Protein AF-A0A173L266-F1 (afdb_monomer_lite)

pLDDT: mean 77.68, std 19.87, range [23.08, 95.12]

Radius of gyration: 21.76 Å; chains: 1; bounding box: 81×42×40 Å

Secondary structure (DSSP, 8-state):
---TTSPP--SS-TTT----PPP-------GGG-SS---HHHHS--------S---SS-HHHIIIIIHHHHHHHHHHHHT-S-----------TTPPPBTTB-----SS-----HHHHHHHHHHHS-HHHHHHHHTS-------------------------------

Structure (mmCIF, N/CA/C/O backbone):
data_AF-A0A173L266-F1
#
_entry.id   AF-A0A173L266-F1
#
loop_
_atom_site.group_PDB
_atom_site.id
_atom_site.type_symbol
_atom_site.label_atom_id
_atom_site.label_alt_id
_atom_site.label_comp_id
_atom_site.label_asym_id
_atom_site.label_entity_id
_atom_site.label_seq_id
_atom_site.pdbx_PDB_ins_code
_atom_site.Cartn_x
_atom_site.Cartn_y
_atom_site.Cartn_z
_atom_site.occupancy
_atom_site.B_iso_or_equiv
_atom_site.auth_seq_id
_atom_site.auth_comp_id
_atom_site.auth_asym_id
_atom_site.auth_atom_id
_atom_site.pdbx_PDB_model_num
ATOM 1 N N . MET A 1 1 ? 18.848 4.432 1.718 1.00 36.16 1 MET A N 1
ATOM 2 C CA . MET A 1 1 ? 20.244 3.936 1.660 1.00 36.16 1 MET A CA 1
ATOM 3 C C . MET A 1 1 ? 20.195 2.447 1.350 1.00 36.16 1 MET A C 1
ATOM 5 O O . MET A 1 1 ? 19.385 1.781 1.985 1.00 36.16 1 MET A O 1
ATOM 9 N N . PRO A 1 2 ? 20.979 1.918 0.394 1.00 50.19 2 PRO A N 1
ATOM 10 C CA . PRO A 1 2 ? 21.065 0.474 0.174 1.00 50.19 2 PRO A CA 1
ATOM 11 C C . PRO A 1 2 ? 21.587 -0.199 1.450 1.00 50.19 2 PRO A C 1
ATOM 13 O O . PRO A 1 2 ? 22.607 0.224 1.989 1.00 50.19 2 PRO A O 1
ATOM 16 N N . GLN A 1 3 ? 20.876 -1.199 1.966 1.00 56.47 3 GLN A N 1
ATOM 17 C CA . GLN A 1 3 ? 21.310 -1.952 3.143 1.00 56.47 3 GLN A CA 1
ATOM 18 C C . GLN A 1 3 ? 22.366 -2.980 2.694 1.00 56.47 3 GLN A C 1
ATOM 20 O O . GLN A 1 3 ? 22.050 -3.879 1.919 1.00 56.47 3 GLN A O 1
ATOM 25 N N . GLU A 1 4 ? 23.618 -2.846 3.152 1.00 56.12 4 GLU A N 1
ATOM 26 C CA . GLU A 1 4 ? 24.804 -3.539 2.596 1.00 56.12 4 GLU A CA 1
ATOM 27 C C . GLU A 1 4 ? 24.723 -5.079 2.540 1.00 56.12 4 GLU A C 1
ATOM 29 O O . GLU A 1 4 ? 25.404 -5.688 1.722 1.00 56.12 4 GLU A O 1
ATOM 34 N N . ASN A 1 5 ? 23.878 -5.713 3.361 1.00 64.69 5 ASN A N 1
ATOM 35 C CA . ASN A 1 5 ? 23.750 -7.176 3.446 1.00 64.69 5 ASN A CA 1
ATOM 36 C C . ASN A 1 5 ? 22.362 -7.716 3.064 1.00 64.69 5 ASN A C 1
ATOM 38 O O . ASN A 1 5 ? 22.088 -8.898 3.283 1.00 64.69 5 ASN A O 1
ATOM 42 N N . HIS A 1 6 ? 21.475 -6.881 2.520 1.00 66.19 6 HIS A N 1
ATOM 43 C CA . HIS A 1 6 ? 20.112 -7.299 2.200 1.00 66.19 6 HIS A CA 1
ATOM 44 C C . HIS A 1 6 ? 19.929 -7.575 0.707 1.00 66.19 6 HIS A C 1
ATOM 46 O O . HIS A 1 6 ? 20.558 -6.931 -0.138 1.00 66.19 6 HIS A O 1
ATOM 52 N N . PRO A 1 7 ? 19.068 -8.546 0.364 1.00 69.56 7 PRO A N 1
ATOM 53 C CA . PRO A 1 7 ? 18.735 -8.812 -1.020 1.00 69.56 7 PRO A CA 1
ATOM 54 C C . PRO A 1 7 ? 18.087 -7.564 -1.644 1.00 69.56 7 PRO A C 1
ATOM 56 O O . PRO A 1 7 ? 17.142 -6.998 -1.098 1.00 69.56 7 PRO A O 1
ATOM 59 N N . ILE A 1 8 ? 18.622 -7.120 -2.779 1.00 72.56 8 ILE A N 1
ATOM 60 C CA . ILE A 1 8 ? 18.153 -5.950 -3.520 1.00 72.56 8 ILE A CA 1
ATOM 61 C C . ILE A 1 8 ? 17.083 -6.428 -4.491 1.00 72.56 8 ILE A C 1
ATOM 63 O O . ILE A 1 8 ? 17.347 -7.316 -5.302 1.00 72.56 8 ILE A O 1
ATOM 67 N N . VAL A 1 9 ? 15.895 -5.830 -4.415 1.00 70.31 9 VAL A N 1
ATOM 68 C CA . VAL A 1 9 ? 14.778 -6.073 -5.334 1.00 70.31 9 VAL A CA 1
ATOM 69 C C . VAL A 1 9 ? 14.594 -4.844 -6.212 1.00 70.31 9 VAL A C 1
ATOM 71 O O . VAL A 1 9 ? 14.250 -3.772 -5.718 1.00 70.31 9 VAL A O 1
ATOM 74 N N . TYR A 1 10 ? 14.762 -5.005 -7.519 1.00 69.50 10 TYR A N 1
ATOM 75 C CA . TYR A 1 10 ? 14.307 -4.025 -8.496 1.00 69.50 10 TYR A CA 1
ATOM 76 C C . TYR A 1 10 ? 12.971 -4.502 -9.066 1.00 69.50 10 TYR A C 1
ATOM 78 O O . TYR A 1 10 ? 12.876 -5.583 -9.640 1.00 69.50 10 TYR A O 1
ATOM 86 N N . LEU A 1 11 ? 11.927 -3.684 -8.919 1.00 62.94 11 LEU A N 1
ATOM 87 C CA . LEU A 1 11 ? 10.557 -4.029 -9.331 1.00 62.94 11 LEU A CA 1
ATOM 88 C C . LEU A 1 11 ? 10.392 -4.189 -10.855 1.00 62.94 11 LEU A C 1
ATOM 90 O O . LEU A 1 11 ? 9.417 -4.786 -1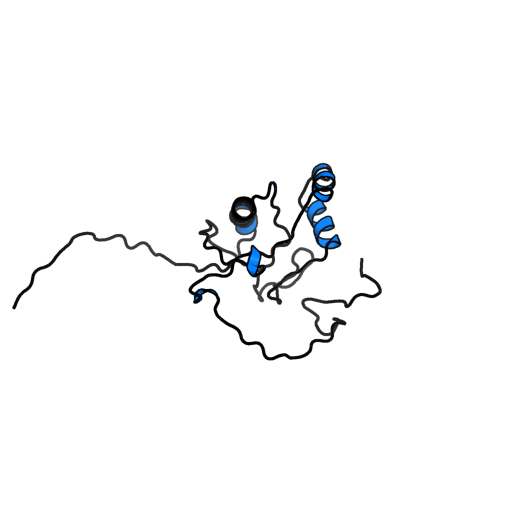1.312 1.00 62.94 11 LEU A O 1
ATOM 94 N N . VAL A 1 12 ? 11.331 -3.637 -11.629 1.00 63.44 12 VAL A N 1
ATOM 95 C CA . VAL A 1 12 ? 11.296 -3.598 -13.099 1.00 63.44 12 VAL A CA 1
ATOM 96 C C . VAL A 1 12 ? 12.495 -4.331 -13.709 1.00 63.44 12 VAL A C 1
ATOM 98 O O . VAL A 1 12 ? 12.331 -5.061 -14.683 1.00 63.44 12 VAL A O 1
ATOM 101 N N . ASP A 1 13 ? 13.687 -4.196 -13.117 1.00 69.81 13 ASP A N 1
ATOM 102 C CA . ASP A 1 13 ? 14.909 -4.864 -13.578 1.00 69.81 13 ASP A CA 1
ATOM 103 C C . ASP A 1 13 ? 15.204 -6.138 -12.768 1.00 69.81 13 ASP A C 1
ATOM 105 O O . ASP A 1 13 ? 16.061 -6.190 -11.882 1.00 69.81 13 ASP A O 1
ATOM 109 N N . TYR A 1 14 ? 14.473 -7.207 -13.081 1.00 71.25 14 TYR A N 1
ATOM 110 C CA . TYR A 1 14 ? 14.672 -8.507 -12.434 1.00 71.25 14 TYR A CA 1
ATOM 111 C C . TYR A 1 14 ? 16.090 -9.070 -12.629 1.00 71.25 14 TYR A C 1
ATOM 113 O O . TYR A 1 14 ? 16.516 -9.888 -11.819 1.00 71.25 14 TYR A O 1
ATOM 121 N N . ALA A 1 15 ? 16.834 -8.649 -13.658 1.00 75.75 15 ALA A N 1
ATOM 122 C CA . ALA A 1 15 ? 18.206 -9.111 -13.873 1.00 75.75 15 ALA A CA 1
ATOM 123 C C . ALA A 1 15 ? 19.199 -8.455 -12.900 1.00 75.75 15 ALA A C 1
ATOM 125 O O . ALA A 1 15 ? 20.180 -9.087 -12.512 1.00 75.75 15 ALA A O 1
ATOM 126 N N . ALA A 1 16 ? 18.931 -7.217 -12.477 1.00 77.25 16 ALA A N 1
ATOM 127 C CA . ALA A 1 16 ? 19.715 -6.513 -11.461 1.00 77.25 16 ALA A CA 1
ATOM 128 C C . ALA A 1 16 ? 19.356 -6.920 -10.018 1.00 77.25 16 ALA A C 1
ATOM 130 O O . ALA A 1 16 ? 20.052 -6.563 -9.067 1.00 77.25 16 ALA A O 1
ATOM 131 N N . THR A 1 17 ? 18.261 -7.657 -9.836 1.00 79.69 17 THR A N 1
ATOM 132 C CA . THR A 1 17 ? 17.789 -8.122 -8.531 1.00 79.69 17 THR A CA 1
ATOM 133 C C . THR A 1 17 ? 18.689 -9.239 -7.989 1.00 79.69 17 THR A C 1
ATOM 135 O O . THR A 1 17 ? 19.029 -10.175 -8.708 1.00 79.69 17 THR A O 1
ATOM 138 N N . THR A 1 18 ? 19.054 -9.191 -6.704 1.00 83.44 18 THR A N 1
ATOM 139 C CA . THR A 1 18 ? 19.904 -10.226 -6.075 1.00 83.44 18 THR A CA 1
ATOM 140 C C . THR A 1 18 ? 19.105 -11.353 -5.415 1.00 83.44 18 THR A C 1
ATOM 142 O O . THR A 1 18 ? 19.682 -12.334 -4.937 1.00 83.44 18 THR A O 1
ATOM 145 N N . ILE A 1 19 ? 17.772 -11.245 -5.408 1.00 76.69 19 ILE A N 1
ATOM 146 C CA . ILE A 1 19 ? 16.876 -12.288 -4.897 1.00 76.69 19 ILE A CA 1
ATOM 147 C C . ILE A 1 19 ? 16.869 -13.475 -5.861 1.00 76.69 19 ILE A C 1
ATOM 149 O O . ILE A 1 19 ? 16.798 -13.313 -7.078 1.00 76.69 19 ILE A O 1
ATOM 153 N N . LYS A 1 20 ? 16.907 -14.692 -5.319 1.00 77.00 20 LYS A N 1
ATOM 154 C CA . LYS A 1 20 ? 16.742 -15.911 -6.114 1.00 77.00 20 LYS A CA 1
ATOM 155 C C . LYS A 1 20 ? 15.281 -16.328 -6.059 1.00 77.00 20 LYS A C 1
ATOM 157 O O . LYS A 1 20 ? 14.805 -16.756 -5.013 1.00 77.00 20 LYS A O 1
ATOM 162 N N . LEU A 1 21 ? 14.580 -16.172 -7.178 1.00 77.25 21 LEU A N 1
ATOM 163 C CA . LEU A 1 21 ? 13.202 -16.629 -7.317 1.00 77.25 21 LEU A CA 1
ATOM 164 C C . LEU A 1 21 ? 13.184 -18.116 -7.676 1.00 77.25 21 LEU A C 1
ATOM 166 O O . LEU A 1 21 ? 13.831 -18.535 -8.635 1.00 77.25 21 LEU A O 1
ATOM 170 N N . GLU A 1 22 ? 12.421 -18.900 -6.920 1.00 83.44 22 GLU A N 1
ATOM 171 C CA . GLU A 1 22 ? 12.126 -20.295 -7.237 1.00 83.44 22 GLU A CA 1
ATOM 172 C C . GLU A 1 22 ? 10.702 -20.396 -7.808 1.00 83.44 22 GLU A C 1
ATOM 174 O O . GLU A 1 22 ? 9.753 -19.901 -7.190 1.00 83.44 22 GLU A O 1
ATOM 179 N N . PRO A 1 23 ? 10.511 -21.010 -8.988 1.00 86.94 23 PRO A N 1
ATOM 180 C CA . PRO A 1 23 ? 9.177 -21.251 -9.513 1.00 86.94 23 PRO A CA 1
ATOM 181 C C . PRO A 1 23 ? 8.392 -22.210 -8.612 1.00 86.94 23 PRO A C 1
ATOM 183 O O . PRO A 1 23 ? 8.767 -23.368 -8.442 1.00 86.94 23 PRO A O 1
ATOM 186 N N . HIS A 1 24 ? 7.244 -21.756 -8.113 1.00 86.88 24 HIS A N 1
ATOM 187 C CA . HIS A 1 24 ? 6.307 -22.589 -7.366 1.00 86.88 24 HIS A CA 1
ATOM 188 C C . HIS A 1 24 ? 4.929 -22.590 -8.022 1.00 86.88 24 HIS A C 1
ATOM 190 O O . HIS A 1 24 ? 4.406 -21.550 -8.426 1.00 86.88 24 HIS A O 1
ATOM 196 N N . VAL A 1 25 ? 4.309 -23.769 -8.087 1.00 92.31 25 VAL A N 1
ATOM 197 C CA . VAL A 1 25 ? 2.900 -23.890 -8.468 1.00 92.31 25 VAL A CA 1
ATOM 198 C C . VAL A 1 25 ? 2.051 -23.563 -7.248 1.00 92.31 25 VAL A C 1
ATOM 200 O O . VAL A 1 25 ? 2.119 -24.249 -6.230 1.00 92.31 25 VAL A O 1
ATOM 203 N N . VAL A 1 26 ? 1.233 -22.520 -7.363 1.00 88.06 26 VAL A N 1
ATOM 204 C CA . VAL A 1 26 ? 0.321 -22.082 -6.305 1.00 88.06 26 VAL A CA 1
ATOM 205 C C . VAL A 1 26 ? -1.127 -22.231 -6.754 1.00 88.06 26 VAL A C 1
ATOM 207 O O . VAL A 1 26 ? -1.491 -21.893 -7.880 1.00 88.06 26 VAL A O 1
ATOM 210 N N . ASN A 1 27 ? -1.977 -22.725 -5.856 1.00 91.69 27 ASN A N 1
ATOM 211 C CA . ASN A 1 27 ? -3.410 -22.822 -6.110 1.00 91.69 27 ASN A CA 1
ATOM 212 C C . ASN A 1 27 ? -4.076 -21.475 -5.828 1.00 91.69 27 ASN A C 1
ATOM 214 O O . ASN A 1 27 ? -4.196 -21.061 -4.675 1.00 91.69 27 ASN A O 1
ATOM 218 N N . ILE A 1 28 ? -4.549 -20.809 -6.880 1.00 87.81 28 ILE A N 1
ATOM 219 C CA . ILE A 1 28 ? -5.254 -19.531 -6.767 1.00 87.81 28 ILE A CA 1
ATOM 220 C C . ILE A 1 28 ? -6.756 -19.793 -6.640 1.00 87.81 28 ILE A C 1
ATOM 222 O O . ILE A 1 28 ? -7.357 -20.462 -7.479 1.00 87.81 28 ILE A O 1
ATOM 226 N N . LYS A 1 29 ? -7.379 -19.229 -5.600 1.00 86.69 29 LYS A N 1
ATOM 227 C CA . LYS A 1 29 ? -8.827 -19.300 -5.370 1.00 86.69 29 LYS A CA 1
ATOM 228 C C . LYS A 1 29 ? -9.451 -17.911 -5.390 1.00 86.69 29 LYS A C 1
ATOM 230 O O . LYS A 1 29 ? -8.847 -16.926 -4.971 1.00 86.69 29 LYS A O 1
ATOM 235 N N . ASN A 1 30 ? -10.691 -17.831 -5.863 1.00 87.88 30 ASN A N 1
ATOM 236 C CA . ASN A 1 30 ? -11.458 -16.594 -5.829 1.00 87.88 30 ASN A CA 1
ATOM 237 C C . ASN A 1 30 ? -12.130 -16.426 -4.457 1.00 87.88 30 ASN A C 1
ATOM 239 O O . ASN A 1 30 ? -13.206 -16.972 -4.232 1.00 87.88 30 ASN A O 1
ATOM 243 N N . ALA A 1 31 ? -11.526 -15.622 -3.580 1.00 84.75 31 ALA A N 1
ATOM 244 C CA . ALA A 1 31 ? -12.045 -15.351 -2.235 1.00 84.75 31 ALA A CA 1
ATOM 245 C C . ALA A 1 31 ? -13.456 -14.721 -2.206 1.00 84.75 31 ALA A C 1
ATOM 247 O O . ALA A 1 31 ? -14.121 -14.775 -1.181 1.00 84.75 31 ALA A O 1
ATOM 248 N N . ARG A 1 32 ? -13.953 -14.169 -3.328 1.00 84.62 32 ARG A N 1
ATOM 249 C CA . ARG A 1 32 ? -15.337 -13.656 -3.436 1.00 84.62 32 ARG A CA 1
ATOM 250 C C . ARG A 1 32 ? -16.403 -14.750 -3.382 1.00 84.62 32 ARG A C 1
ATOM 252 O O . ARG A 1 32 ? -17.575 -14.429 -3.260 1.00 84.62 32 ARG A O 1
ATOM 259 N N . LEU A 1 33 ? -16.009 -16.007 -3.580 1.00 90.12 33 LEU A N 1
ATOM 260 C CA . LEU A 1 33 ? -16.913 -17.158 -3.608 1.00 90.12 33 LEU A CA 1
ATOM 261 C C . LEU A 1 33 ? -16.965 -17.897 -2.267 1.00 90.12 33 LEU A C 1
ATOM 263 O O . LEU A 1 33 ? -17.535 -18.979 -2.204 1.00 90.12 33 LEU A O 1
ATOM 267 N N . TYR A 1 34 ? -16.306 -17.378 -1.231 1.00 88.94 34 TYR A N 1
ATOM 268 C CA . TYR A 1 34 ? -16.298 -18.017 0.078 1.00 88.94 34 TYR A CA 1
ATOM 269 C C . TYR A 1 34 ? -17.555 -17.641 0.861 1.00 88.94 34 TYR A C 1
ATOM 271 O O . TYR A 1 34 ? -17.936 -16.473 0.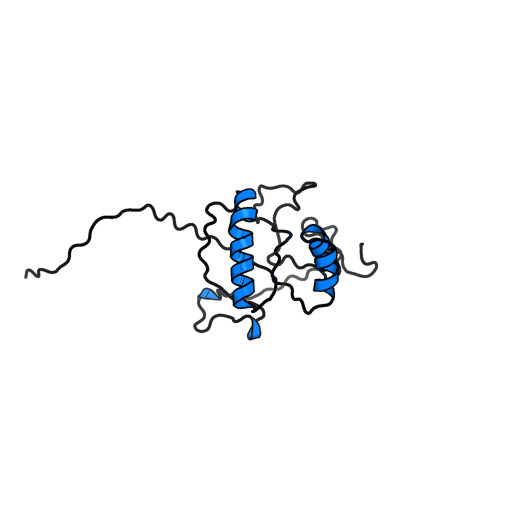876 1.00 88.94 34 TYR A O 1
ATOM 279 N N . ASP A 1 35 ? -18.152 -18.624 1.542 1.00 91.25 35 ASP A N 1
ATOM 280 C CA . ASP A 1 35 ? -19.326 -18.414 2.404 1.00 91.25 35 ASP A CA 1
ATOM 281 C C . ASP A 1 35 ? -19.010 -17.455 3.558 1.00 91.25 35 ASP A C 1
ATOM 283 O O . ASP A 1 35 ? -19.819 -16.602 3.918 1.00 91.25 35 ASP A O 1
ATOM 287 N N . VAL A 1 36 ? -17.798 -17.577 4.110 1.00 90.00 36 VAL A N 1
ATOM 288 C CA . VAL A 1 36 ? -17.238 -16.641 5.084 1.00 90.00 36 VAL A CA 1
ATOM 289 C C . VAL A 1 36 ? -16.106 -15.873 4.401 1.00 90.00 36 VAL A C 1
ATOM 291 O O . VAL A 1 36 ? -15.091 -16.484 4.042 1.00 90.00 36 VAL A O 1
ATOM 294 N N . PRO A 1 37 ? -16.252 -14.555 4.184 1.00 87.75 37 PRO A N 1
ATOM 295 C CA . PRO A 1 37 ? -15.199 -13.763 3.573 1.00 87.75 37 PRO A CA 1
ATOM 296 C C . PRO A 1 37 ? -13.977 -13.674 4.504 1.00 87.75 37 PRO A C 1
ATOM 298 O O . PRO A 1 37 ? -14.128 -13.708 5.728 1.00 87.75 37 PRO A O 1
ATOM 301 N N . PRO A 1 38 ? -12.763 -13.543 3.940 1.00 89.69 38 PRO A N 1
ATOM 302 C CA . PRO A 1 38 ? -11.550 -13.334 4.721 1.00 89.69 38 PRO A CA 1
ATOM 303 C C . PRO A 1 38 ? -11.659 -12.042 5.534 1.00 89.69 38 PRO A C 1
ATOM 305 O O . PRO A 1 38 ? -12.142 -11.024 5.031 1.00 89.69 38 PRO A O 1
ATOM 308 N N . GLN A 1 39 ? -11.208 -12.109 6.784 1.00 90.00 39 GLN A N 1
ATOM 309 C CA . GLN A 1 39 ? -11.201 -10.990 7.720 1.00 90.00 39 GLN A CA 1
ATOM 310 C C . GLN A 1 39 ? -9.764 -10.587 8.025 1.00 90.00 39 GLN A C 1
ATOM 312 O O . GLN A 1 39 ? -8.882 -11.445 8.130 1.00 90.00 39 GLN A O 1
ATOM 317 N N . LEU A 1 40 ? -9.552 -9.285 8.215 1.00 89.69 40 LEU A N 1
ATOM 318 C CA . LEU A 1 40 ? -8.227 -8.720 8.438 1.00 89.69 40 LEU A CA 1
ATOM 319 C C . LEU A 1 40 ? -7.511 -9.382 9.625 1.00 89.69 40 LEU A C 1
ATOM 321 O O . LEU A 1 40 ? -6.382 -9.834 9.470 1.00 89.69 40 LEU A O 1
ATOM 325 N N . GLU A 1 41 ? -8.202 -9.549 10.753 1.00 89.88 41 GLU A N 1
ATOM 326 C CA . GLU A 1 41 ? -7.628 -10.094 11.994 1.00 89.88 41 GLU A CA 1
ATOM 327 C C . GLU A 1 41 ? -7.164 -11.551 11.884 1.00 89.88 41 GLU A C 1
ATOM 329 O O . GLU A 1 41 ? -6.210 -11.966 12.537 1.00 89.88 41 GLU A O 1
ATOM 334 N N . THR A 1 42 ? -7.841 -12.357 11.064 1.00 90.44 42 THR A N 1
ATOM 335 C CA . THR A 1 42 ? -7.556 -13.797 10.961 1.00 90.44 42 THR A CA 1
ATOM 336 C C . THR A 1 42 ? -6.710 -14.152 9.751 1.00 90.44 42 THR A C 1
ATOM 338 O O . THR A 1 42 ? -6.037 -15.179 9.742 1.00 90.44 42 THR A O 1
ATOM 341 N N . SER A 1 43 ? -6.807 -13.357 8.688 1.00 89.31 43 SER A N 1
ATOM 342 C CA . SER A 1 43 ? -6.229 -13.680 7.383 1.00 89.31 43 SER A CA 1
ATOM 343 C C . SER A 1 43 ? -5.181 -12.670 6.927 1.00 89.31 43 SER A C 1
ATOM 345 O O . SER A 1 43 ? -4.495 -12.940 5.947 1.00 89.31 43 SER A O 1
ATOM 347 N N . GLY A 1 44 ? -5.047 -11.526 7.603 1.00 87.81 44 GLY A N 1
ATOM 348 C CA . GLY A 1 44 ? -4.154 -10.436 7.200 1.00 87.81 44 GLY A CA 1
ATOM 349 C C . GLY A 1 44 ? -4.659 -9.633 5.996 1.00 87.81 44 GLY A C 1
ATOM 350 O O . GLY A 1 44 ? -3.953 -8.762 5.501 1.00 87.81 44 GLY A O 1
ATOM 351 N N . PHE A 1 45 ? -5.872 -9.912 5.509 1.00 89.31 45 PHE A N 1
ATOM 352 C CA . PHE A 1 45 ? -6.534 -9.150 4.453 1.00 89.31 45 PHE A CA 1
ATOM 353 C C . PHE A 1 45 ? -8.054 -9.263 4.575 1.00 89.31 45 PHE A C 1
ATOM 355 O O . PHE A 1 45 ? -8.585 -10.260 5.064 1.00 89.31 45 PHE A O 1
ATOM 362 N N . GLU A 1 46 ? -8.757 -8.252 4.077 1.00 89.81 46 GLU A N 1
ATOM 363 C CA . GLU A 1 46 ? -10.216 -8.209 4.018 1.00 89.81 46 GLU A CA 1
ATOM 364 C C . GLU A 1 46 ? -10.653 -7.754 2.624 1.00 89.81 46 GLU A C 1
ATOM 366 O O . GLU A 1 46 ? -10.004 -6.918 1.991 1.00 89.81 46 GLU A O 1
ATOM 371 N N . LEU A 1 47 ? -11.768 -8.299 2.135 1.00 88.56 47 LEU A N 1
ATOM 372 C CA . LEU A 1 47 ? -12.441 -7.758 0.960 1.00 88.56 47 LEU A CA 1
ATOM 373 C C . LEU A 1 47 ? -13.548 -6.799 1.398 1.00 88.56 47 LEU A C 1
ATOM 375 O O . LEU A 1 47 ? -14.576 -7.232 1.913 1.00 88.56 47 LEU A O 1
ATOM 379 N N . VAL A 1 48 ? -13.368 -5.511 1.114 1.00 87.31 48 VAL A N 1
ATOM 380 C CA . VAL A 1 48 ? -14.349 -4.472 1.442 1.00 87.31 48 VAL A CA 1
ATOM 381 C C . VAL A 1 48 ? -15.086 -4.027 0.182 1.00 87.31 48 VAL A C 1
ATOM 383 O O . VAL A 1 48 ? -14.470 -3.754 -0.848 1.00 87.31 48 VAL A O 1
ATOM 386 N N . GLN A 1 49 ? -16.417 -3.960 0.259 1.00 87.69 49 GLN A N 1
ATOM 387 C CA . GLN A 1 49 ? -17.225 -3.288 -0.756 1.00 87.69 49 GLN A CA 1
ATOM 388 C C . GLN A 1 49 ? -17.362 -1.815 -0.385 1.00 87.69 49 GLN A C 1
ATOM 390 O O . GLN A 1 49 ? -17.816 -1.488 0.710 1.00 87.69 49 GLN A O 1
ATOM 395 N N . PHE A 1 50 ? -16.961 -0.946 -1.304 1.00 88.44 50 PHE A N 1
ATOM 396 C CA . PHE A 1 50 ? -17.051 0.498 -1.163 1.00 88.44 50 PHE A CA 1
ATOM 397 C C . PHE A 1 50 ? -17.295 1.111 -2.541 1.00 88.44 50 PHE A C 1
ATOM 399 O O . PHE A 1 50 ? -16.626 0.745 -3.510 1.00 88.44 50 PHE A O 1
ATOM 406 N N . GLU A 1 51 ? -18.275 2.005 -2.631 1.00 90.94 51 GLU A N 1
ATOM 407 C CA . GLU A 1 51 ? -18.562 2.758 -3.847 1.00 90.94 51 GLU A CA 1
ATOM 408 C C . GLU A 1 51 ? -17.841 4.102 -3.761 1.00 90.94 51 GLU A C 1
ATOM 410 O O . GLU A 1 51 ? -18.099 4.894 -2.860 1.00 90.94 51 GLU A O 1
ATOM 415 N N . THR A 1 52 ? -16.901 4.316 -4.679 1.00 91.88 52 THR A N 1
ATOM 416 C CA . THR A 1 52 ? -16.112 5.547 -4.771 1.00 91.88 52 THR A CA 1
ATOM 417 C C . THR A 1 52 ? -16.755 6.516 -5.753 1.00 91.88 52 THR A C 1
ATOM 419 O O . THR A 1 52 ? -17.315 6.093 -6.768 1.00 91.88 52 THR A O 1
ATOM 422 N N . SER A 1 53 ? -16.623 7.817 -5.496 1.00 93.88 53 SER A N 1
ATOM 423 C CA . SER A 1 53 ? -17.038 8.850 -6.454 1.00 93.88 53 SER A CA 1
ATOM 424 C C . SER A 1 53 ? -16.054 8.996 -7.624 1.00 93.88 53 SER A C 1
ATOM 426 O O . SER A 1 53 ? -16.327 9.738 -8.571 1.00 93.88 53 SER A O 1
ATOM 428 N N . LEU A 1 54 ? -14.902 8.313 -7.573 1.00 91.12 54 LEU A N 1
ATOM 429 C CA . LEU A 1 54 ? -13.900 8.314 -8.634 1.00 91.12 54 LEU A CA 1
ATOM 430 C C . LEU A 1 54 ? -14.458 7.670 -9.911 1.00 91.12 54 LEU A C 1
ATOM 432 O O . LEU A 1 54 ? -14.801 6.489 -9.932 1.00 91.12 54 LEU A O 1
ATOM 436 N N . GLN A 1 55 ? -14.490 8.442 -10.998 1.00 89.88 55 GLN A N 1
ATOM 437 C CA . GLN A 1 55 ? -15.008 7.981 -12.291 1.00 89.88 55 GLN A CA 1
ATOM 438 C C . GLN A 1 55 ? -13.918 7.429 -13.214 1.00 89.88 55 GLN A C 1
ATOM 440 O O . GLN A 1 55 ? -14.175 6.487 -13.961 1.00 89.88 55 GLN A O 1
ATOM 445 N N . ASP A 1 56 ? -12.710 7.994 -13.158 1.00 86.50 56 ASP A N 1
ATOM 446 C CA . ASP A 1 56 ? -11.571 7.581 -13.977 1.00 86.50 56 ASP A CA 1
ATOM 447 C C . ASP A 1 56 ? -10.322 7.401 -13.107 1.00 86.50 56 ASP A C 1
ATOM 449 O O . ASP A 1 56 ? -9.888 8.317 -12.417 1.00 86.50 56 ASP A O 1
ATOM 453 N N . VAL A 1 57 ? -9.736 6.203 -13.149 1.00 81.69 57 VAL A N 1
ATOM 454 C CA . VAL A 1 57 ? -8.506 5.861 -12.413 1.00 81.69 57 VAL A CA 1
ATOM 455 C C . VAL A 1 57 ? -7.246 6.444 -13.023 1.00 81.69 57 VAL A C 1
ATOM 457 O O . VAL A 1 57 ? -6.211 6.464 -12.359 1.00 81.69 57 VAL A O 1
ATOM 460 N N . LEU A 1 58 ? -7.307 6.857 -14.287 1.00 82.94 58 LEU A N 1
ATOM 461 C CA . LEU A 1 58 ? -6.173 7.446 -14.989 1.00 82.94 58 LEU A CA 1
ATOM 462 C C . LEU A 1 58 ? -6.080 8.956 -14.740 1.00 82.94 58 LEU A C 1
ATOM 464 O O . LEU A 1 58 ? -5.020 9.546 -14.949 1.00 82.94 58 LEU A O 1
ATOM 468 N N . ASP A 1 59 ? -7.150 9.578 -14.236 1.00 87.31 59 ASP A N 1
ATOM 469 C CA . ASP A 1 59 ? -7.117 10.958 -13.765 1.00 87.31 59 ASP A CA 1
ATOM 470 C C . ASP A 1 59 ? -6.413 11.030 -12.402 1.00 87.31 59 ASP A C 1
ATOM 472 O O . ASP A 1 59 ? -7.004 10.849 -11.334 1.00 87.31 59 ASP A O 1
ATOM 476 N N . LYS A 1 60 ? -5.110 11.322 -12.446 1.00 85.06 60 LYS A N 1
ATOM 477 C CA . LYS A 1 60 ? -4.261 11.445 -11.254 1.00 85.06 60 LYS A CA 1
ATOM 478 C C . LYS A 1 60 ? -4.770 12.514 -10.286 1.00 85.06 60 LYS A C 1
ATOM 480 O O . LYS A 1 60 ? -4.659 12.325 -9.076 1.00 85.06 60 LYS A O 1
ATOM 485 N N . ALA A 1 61 ? -5.350 13.607 -10.784 1.00 90.38 61 ALA A N 1
ATOM 486 C CA . ALA A 1 61 ? -5.887 14.654 -9.924 1.00 90.38 61 ALA A CA 1
ATOM 487 C C . ALA A 1 61 ? -7.141 14.163 -9.188 1.00 90.38 61 ALA A C 1
ATOM 489 O O . ALA A 1 61 ? -7.264 14.370 -7.978 1.00 90.38 61 ALA A O 1
ATOM 490 N N . ALA A 1 62 ? -8.033 13.450 -9.879 1.00 91.75 62 ALA A N 1
ATOM 491 C CA . ALA A 1 62 ? -9.205 12.838 -9.258 1.00 91.75 62 ALA A CA 1
ATOM 492 C C . ALA A 1 62 ? -8.818 11.739 -8.256 1.00 91.75 62 ALA A C 1
ATOM 494 O O . ALA A 1 62 ? -9.395 11.661 -7.173 1.00 91.75 62 ALA A O 1
ATOM 495 N N . VAL A 1 63 ? -7.794 10.930 -8.543 1.00 89.56 63 VAL A N 1
ATOM 496 C CA . VAL A 1 63 ? -7.278 9.942 -7.580 1.00 89.56 63 VAL A CA 1
ATOM 497 C C . VAL A 1 63 ? -6.812 10.622 -6.286 1.00 89.56 63 VAL A C 1
ATOM 499 O O . VAL A 1 63 ? -7.160 10.160 -5.200 1.00 89.56 63 VAL A O 1
ATOM 502 N N . GLN A 1 64 ? -6.081 11.736 -6.384 1.00 90.06 64 GLN A N 1
ATOM 503 C CA . GLN A 1 64 ? -5.587 12.457 -5.205 1.00 90.06 64 GLN A CA 1
ATOM 504 C C . GLN A 1 64 ? -6.685 13.206 -4.443 1.00 90.06 64 GLN A C 1
ATOM 506 O O . GLN A 1 64 ? -6.644 13.264 -3.218 1.00 90.06 64 GLN A O 1
ATOM 511 N N . THR A 1 65 ? -7.657 13.788 -5.143 1.00 94.19 65 THR A N 1
ATOM 512 C CA . THR A 1 65 ? -8.666 14.671 -4.527 1.00 94.19 65 THR A CA 1
ATOM 513 C C . THR A 1 65 ? -9.969 13.968 -4.154 1.00 94.19 65 THR A C 1
ATOM 515 O O . THR A 1 65 ? -10.717 14.496 -3.336 1.00 94.19 65 THR A O 1
ATOM 518 N N . ILE A 1 66 ? -10.238 12.786 -4.716 1.00 94.19 66 ILE A N 1
ATOM 519 C CA . ILE A 1 66 ? -11.466 12.013 -4.481 1.00 94.19 66 ILE A CA 1
ATOM 520 C C . ILE A 1 66 ? -11.130 10.680 -3.817 1.00 94.19 66 ILE A C 1
ATOM 522 O O . ILE A 1 66 ? -11.514 10.440 -2.675 1.00 94.19 66 ILE A O 1
ATOM 526 N N . PHE A 1 67 ? -10.388 9.814 -4.511 1.00 91.12 67 PHE A N 1
ATOM 527 C CA . PHE A 1 67 ? -10.202 8.434 -4.057 1.00 91.12 67 PHE A CA 1
ATOM 528 C C . PHE A 1 67 ? -9.356 8.332 -2.792 1.00 91.12 67 PHE A C 1
ATOM 530 O O . PHE A 1 67 ? -9.713 7.586 -1.884 1.00 91.12 67 PHE A O 1
ATOM 537 N N . LYS A 1 68 ? -8.249 9.078 -2.715 1.00 91.50 68 LYS A N 1
ATOM 538 C CA . LYS A 1 68 ? -7.381 9.073 -1.535 1.00 91.50 68 LYS A CA 1
ATOM 539 C C . LYS A 1 68 ? -8.151 9.472 -0.258 1.00 91.50 68 LYS A C 1
ATOM 541 O O . LYS A 1 68 ? -8.164 8.656 0.661 1.00 91.50 68 LYS A O 1
ATOM 546 N N . PRO A 1 69 ? -8.864 10.616 -0.198 1.00 94.19 69 PRO A N 1
ATOM 547 C CA . PRO A 1 69 ? -9.669 10.967 0.975 1.00 94.19 69 PRO A CA 1
ATOM 548 C C . PRO A 1 69 ? -10.760 9.941 1.313 1.00 94.19 69 PRO A C 1
ATOM 550 O O . PRO A 1 69 ? -10.975 9.624 2.482 1.00 94.19 69 PRO A O 1
ATOM 553 N N . GLU A 1 70 ? -11.445 9.395 0.304 1.00 94.69 70 GLU A N 1
ATOM 554 C CA . GLU A 1 70 ? -12.474 8.367 0.506 1.00 94.69 70 GLU A CA 1
ATOM 555 C C . GLU A 1 70 ? -11.894 7.076 1.110 1.00 94.69 70 GLU A C 1
ATOM 557 O O . GLU A 1 70 ? -12.481 6.487 2.022 1.00 94.69 70 GLU A O 1
ATOM 562 N N . ALA A 1 71 ? -10.728 6.644 0.630 1.00 93.00 71 ALA A N 1
ATOM 563 C CA . ALA A 1 71 ? -10.048 5.454 1.120 1.00 93.00 71 ALA A CA 1
ATOM 564 C C . ALA A 1 71 ? -9.439 5.663 2.518 1.00 93.00 71 ALA A C 1
ATOM 566 O O . ALA A 1 71 ? -9.564 4.774 3.362 1.00 93.00 71 ALA A O 1
ATOM 567 N N . GLU A 1 72 ? -8.851 6.830 2.802 1.00 94.25 72 GLU A N 1
ATOM 568 C CA . GLU A 1 72 ? -8.386 7.200 4.148 1.00 94.25 72 GLU A CA 1
ATOM 569 C C . GLU A 1 72 ? -9.540 7.177 5.155 1.00 94.25 72 GLU A C 1
ATOM 571 O O . GLU A 1 72 ? -9.419 6.568 6.220 1.00 94.25 72 GLU A O 1
ATOM 576 N N . TRP A 1 73 ? -10.692 7.753 4.794 1.00 95.12 73 TRP A N 1
ATOM 577 C CA . TRP A 1 73 ? -11.895 7.716 5.624 1.00 95.12 73 TRP A CA 1
ATOM 578 C C . TRP A 1 73 ? -12.377 6.282 5.879 1.00 95.12 73 TRP A C 1
ATOM 580 O O . TRP A 1 73 ? -12.627 5.905 7.026 1.00 95.12 73 TRP A O 1
ATOM 590 N N . LEU A 1 74 ? -12.470 5.456 4.832 1.00 93.69 74 LEU A N 1
ATOM 591 C CA . LEU A 1 74 ? -12.901 4.062 4.955 1.00 93.69 74 LEU A CA 1
ATOM 592 C C . LEU A 1 74 ? -11.985 3.269 5.897 1.00 93.69 74 LEU A C 1
ATOM 594 O O . LEU A 1 74 ? -12.468 2.536 6.764 1.00 93.69 74 LEU A O 1
ATOM 598 N N . LEU A 1 75 ? -10.670 3.415 5.731 1.00 93.25 75 LEU A N 1
ATOM 599 C CA . LEU A 1 75 ? -9.673 2.744 6.560 1.00 93.25 75 LEU A CA 1
ATOM 600 C C . LEU A 1 75 ? -9.720 3.226 8.009 1.00 93.25 75 LEU A C 1
ATOM 602 O O . LEU A 1 75 ? -9.659 2.394 8.912 1.00 93.25 75 LEU A O 1
ATOM 606 N N . ALA A 1 76 ? -9.884 4.529 8.248 1.00 94.62 76 ALA A N 1
ATOM 607 C CA . ALA A 1 76 ? -9.994 5.071 9.601 1.00 94.62 76 ALA A CA 1
ATOM 608 C C . ALA A 1 76 ? -11.176 4.442 10.353 1.00 94.62 76 ALA A C 1
ATOM 610 O O . ALA A 1 76 ? -11.025 3.989 11.489 1.00 94.62 76 ALA A O 1
ATOM 611 N N . GLN A 1 77 ? -12.325 4.314 9.682 1.00 93.00 77 GLN A N 1
ATOM 612 C CA . GLN A 1 77 ? -13.518 3.678 10.245 1.00 93.00 77 GLN A CA 1
ATOM 613 C C . GLN A 1 77 ? -13.325 2.176 10.489 1.00 93.00 77 GLN A C 1
ATOM 615 O O . GLN A 1 77 ? -13.760 1.657 11.515 1.00 93.00 77 GLN A O 1
ATOM 620 N N . LYS A 1 78 ? -12.684 1.469 9.553 1.00 90.94 78 LYS A N 1
ATOM 621 C CA . LYS A 1 78 ? -12.470 0.015 9.628 1.00 90.94 78 LYS A CA 1
ATOM 622 C C . LYS A 1 78 ? -11.460 -0.386 10.697 1.00 90.94 78 LYS A C 1
ATOM 624 O O . LYS A 1 78 ? -11.675 -1.372 11.391 1.00 90.94 78 LYS A O 1
ATOM 629 N N . LEU A 1 79 ? -10.379 0.374 10.816 1.00 91.50 79 LEU A N 1
ATOM 630 C CA . LEU A 1 79 ? -9.255 0.069 11.701 1.00 91.50 79 LEU A CA 1
ATOM 631 C C . LEU A 1 79 ? -9.373 0.756 13.066 1.00 91.50 79 LEU A C 1
ATOM 633 O O . LEU A 1 79 ? -8.476 0.615 13.893 1.00 91.50 79 LEU A O 1
ATOM 637 N N . ALA A 1 80 ? -10.433 1.546 13.282 1.00 91.88 80 ALA A N 1
ATOM 638 C CA . ALA A 1 80 ? -10.542 2.480 14.403 1.00 91.88 80 ALA A CA 1
ATOM 639 C C . ALA A 1 80 ? -9.282 3.360 14.551 1.00 91.88 80 ALA A C 1
ATOM 641 O O . ALA A 1 80 ? -8.859 3.704 15.658 1.00 91.88 80 ALA A O 1
ATOM 642 N N . ALA A 1 81 ? -8.654 3.695 13.420 1.00 94.06 81 ALA A N 1
ATOM 643 C CA . ALA A 1 81 ? -7.409 4.437 13.397 1.00 94.06 81 ALA A CA 1
ATOM 644 C C . ALA A 1 81 ? -7.688 5.923 13.623 1.00 94.06 81 ALA A C 1
ATOM 646 O O . ALA A 1 81 ? -8.586 6.509 13.020 1.00 94.06 81 ALA A O 1
ATOM 647 N N . ARG A 1 82 ? -6.880 6.549 14.483 1.00 94.75 82 ARG A N 1
ATOM 648 C CA . ARG A 1 82 ? -6.964 7.992 14.742 1.00 94.75 82 ARG A CA 1
ATOM 649 C C . ARG A 1 82 ? -6.558 8.822 13.523 1.00 94.75 82 ARG A C 1
ATOM 651 O O . ARG A 1 82 ? -7.065 9.925 13.358 1.00 94.75 82 ARG A O 1
ATOM 658 N N . GLN A 1 83 ? -5.632 8.301 12.724 1.00 92.62 83 GLN A N 1
ATOM 659 C CA . GLN A 1 83 ? -5.118 8.938 11.522 1.00 92.62 83 GLN A CA 1
ATOM 660 C C . GLN A 1 83 ? -4.791 7.861 10.490 1.00 92.62 83 GLN A C 1
ATOM 662 O O . GLN A 1 83 ? -4.243 6.813 10.839 1.00 92.62 83 GLN A O 1
ATOM 667 N N . VAL A 1 84 ? -5.123 8.124 9.229 1.00 94.12 84 VAL A N 1
ATOM 668 C CA . VAL A 1 84 ? -4.744 7.289 8.085 1.00 94.12 84 VAL A CA 1
ATOM 669 C C . VAL A 1 84 ? -4.177 8.192 7.014 1.00 94.12 84 VAL A C 1
ATOM 671 O O . VAL A 1 84 ? -4.714 9.263 6.756 1.00 94.12 84 VAL A O 1
ATOM 674 N N . ILE A 1 85 ? -3.077 7.754 6.413 1.00 90.81 85 ILE A N 1
ATOM 675 C CA . ILE A 1 85 ? -2.368 8.514 5.396 1.00 90.81 85 ILE A CA 1
ATOM 676 C C . ILE A 1 85 ? -2.032 7.571 4.261 1.00 90.81 85 ILE A C 1
ATOM 678 O O . ILE A 1 85 ? -1.384 6.542 4.461 1.00 90.81 85 ILE A O 1
ATOM 682 N N . MET A 1 86 ? -2.444 7.942 3.059 1.00 89.12 86 MET A N 1
ATOM 683 C CA . MET A 1 86 ? -2.067 7.246 1.841 1.00 89.12 86 MET A CA 1
ATOM 684 C C . MET A 1 86 ? -0.946 7.990 1.123 1.00 89.12 86 MET A C 1
ATOM 686 O O . MET A 1 86 ? -0.998 9.205 0.909 1.00 89.12 86 MET A O 1
ATOM 690 N N . PHE A 1 87 ? 0.055 7.240 0.683 1.00 86.44 87 PHE A N 1
ATOM 691 C CA . PHE A 1 87 ? 1.178 7.745 -0.097 1.00 86.44 87 PHE A CA 1
ATOM 692 C C . PHE A 1 87 ? 1.541 6.743 -1.204 1.00 86.44 87 PHE A C 1
ATOM 694 O O . PHE A 1 87 ? 1.021 5.629 -1.228 1.00 86.44 87 PHE A O 1
ATOM 701 N N . ALA A 1 88 ? 2.398 7.166 -2.140 1.00 77.25 88 ALA A N 1
ATOM 702 C CA . ALA A 1 88 ? 2.963 6.329 -3.208 1.00 77.25 88 ALA A CA 1
ATOM 703 C C . ALA A 1 88 ? 1.938 5.463 -3.976 1.00 77.25 88 ALA A C 1
ATOM 705 O O . ALA A 1 88 ? 2.129 4.266 -4.183 1.00 77.25 88 ALA A O 1
ATOM 706 N N . SER A 1 89 ? 0.839 6.068 -4.437 1.00 79.75 89 SER A N 1
ATOM 707 C CA . SER A 1 89 ? -0.136 5.371 -5.281 1.00 79.75 89 SER A CA 1
ATOM 708 C C . SER A 1 89 ? 0.474 5.000 -6.636 1.00 79.75 89 SER A C 1
ATOM 710 O O . SER A 1 89 ? 0.899 5.888 -7.377 1.00 79.75 89 SER A O 1
ATOM 712 N N . LEU A 1 90 ? 0.446 3.714 -6.988 1.00 78.88 90 LEU A N 1
ATOM 713 C CA . LEU A 1 90 ? 0.903 3.218 -8.287 1.00 78.88 90 LEU A CA 1
ATOM 714 C C . LEU A 1 90 ? -0.263 2.709 -9.135 1.00 78.88 90 LEU A C 1
ATOM 716 O O . LEU A 1 90 ? -1.066 1.885 -8.688 1.00 78.88 90 LEU A O 1
ATOM 720 N N . ALA A 1 91 ? -0.326 3.163 -10.387 1.00 80.38 91 ALA A N 1
ATOM 721 C CA . ALA A 1 91 ? -1.222 2.594 -11.386 1.00 80.38 91 ALA A CA 1
ATOM 722 C C . ALA A 1 91 ? -0.652 1.270 -11.922 1.00 80.38 91 ALA A C 1
ATOM 724 O O . ALA A 1 91 ? 0.554 1.046 -11.931 1.00 80.38 91 ALA A O 1
ATOM 725 N N . ARG A 1 92 ? -1.521 0.379 -12.409 1.00 79.75 92 ARG A N 1
ATOM 726 C CA . ARG A 1 92 ? -1.121 -0.853 -13.120 1.00 79.75 92 ARG A CA 1
ATOM 727 C C . ARG A 1 92 ? -1.289 -0.700 -14.627 1.00 79.75 92 ARG A C 1
ATOM 729 O O . ARG A 1 92 ? -1.784 -1.602 -15.299 1.00 79.75 92 ARG A O 1
ATOM 736 N N . ASP A 1 93 ? -0.942 0.473 -15.142 1.00 80.56 93 ASP A N 1
ATOM 737 C CA . ASP A 1 93 ? -1.051 0.780 -16.560 1.00 80.56 93 ASP A CA 1
ATOM 738 C C . ASP A 1 93 ? 0.309 0.642 -17.244 1.00 80.56 93 ASP A C 1
ATOM 740 O O . ASP A 1 93 ? 1.151 1.531 -17.166 1.00 80.56 93 ASP A O 1
ATOM 744 N N . MET A 1 94 ? 0.508 -0.473 -17.950 1.00 76.81 94 MET A N 1
ATOM 745 C CA . MET A 1 94 ? 1.763 -0.774 -18.653 1.00 76.81 94 MET A CA 1
ATOM 746 C C . MET A 1 94 ? 2.085 0.200 -19.800 1.00 76.81 94 MET A C 1
ATOM 748 O O . MET A 1 94 ? 3.144 0.082 -20.413 1.0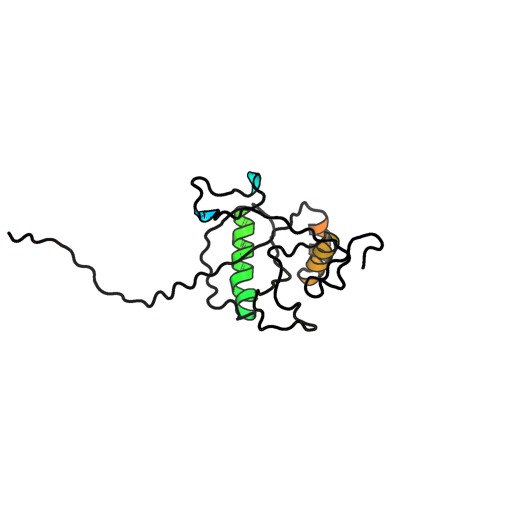0 76.81 94 MET A O 1
ATOM 752 N N . ARG A 1 95 ? 1.181 1.134 -20.123 1.00 78.62 95 ARG A N 1
ATOM 753 C CA . ARG A 1 95 ? 1.427 2.214 -21.088 1.00 78.62 95 ARG A CA 1
ATOM 754 C C . ARG A 1 95 ? 2.238 3.361 -20.484 1.00 78.62 95 ARG A C 1
ATOM 756 O O . ARG A 1 95 ? 2.826 4.126 -21.244 1.00 78.62 95 ARG A O 1
ATOM 763 N N . GLU A 1 96 ? 2.267 3.499 -19.158 1.00 73.06 96 GLU A N 1
ATOM 764 C CA . GLU A 1 96 ? 3.108 4.493 -18.491 1.00 73.06 96 GLU A CA 1
ATOM 765 C C . GLU A 1 96 ? 4.550 3.981 -18.371 1.00 73.06 96 GLU A C 1
ATOM 767 O O . GLU A 1 96 ? 4.795 2.845 -17.973 1.00 73.06 96 GLU A O 1
ATOM 772 N N . SER A 1 97 ? 5.525 4.825 -18.702 1.00 75.44 97 SER A N 1
ATOM 773 C CA . SER A 1 97 ? 6.941 4.568 -18.432 1.00 75.44 97 SER A CA 1
ATOM 774 C C . SER A 1 97 ? 7.368 5.272 -17.147 1.00 75.44 97 SER A C 1
ATOM 776 O O . SER A 1 97 ? 6.892 6.373 -16.863 1.00 75.44 97 SER A O 1
ATOM 778 N N . ALA A 1 98 ? 8.302 4.672 -16.408 1.00 75.94 98 ALA A N 1
ATOM 779 C CA . ALA A 1 98 ? 8.916 5.337 -15.267 1.00 75.94 98 ALA A CA 1
ATOM 780 C C . ALA A 1 98 ? 9.657 6.619 -15.700 1.00 75.94 98 ALA A C 1
ATOM 782 O O . ALA A 1 98 ? 10.244 6.671 -16.784 1.00 75.94 98 ALA A O 1
ATOM 783 N N . ASN A 1 99 ? 9.616 7.646 -14.857 1.00 79.00 99 ASN A N 1
ATOM 784 C CA . ASN A 1 99 ? 10.352 8.903 -14.975 1.00 79.00 99 ASN A CA 1
ATOM 785 C C . ASN A 1 99 ? 10.613 9.482 -13.568 1.00 79.00 99 ASN A C 1
ATOM 787 O O . ASN A 1 99 ? 10.260 8.857 -12.570 1.00 79.00 99 ASN A O 1
ATOM 791 N N . ASP A 1 100 ? 11.211 10.670 -13.479 1.00 73.56 100 ASP A N 1
ATOM 792 C CA . ASP A 1 100 ? 11.585 11.279 -12.192 1.00 73.56 100 ASP A CA 1
ATOM 793 C C . ASP A 1 100 ? 10.387 11.541 -11.253 1.00 73.56 100 ASP A C 1
ATOM 795 O O . ASP A 1 100 ? 10.556 11.615 -10.039 1.00 73.56 100 ASP A O 1
ATOM 799 N N . GLU A 1 101 ? 9.171 11.642 -11.797 1.00 70.06 101 GLU A N 1
ATOM 800 C CA . GLU A 1 101 ? 7.932 11.915 -11.057 1.00 70.06 101 GLU A CA 1
ATOM 801 C C . GLU A 1 101 ? 7.025 10.676 -10.914 1.00 70.06 101 GLU A C 1
ATOM 803 O O . GLU A 1 101 ? 6.036 10.703 -10.179 1.00 70.06 101 GLU A O 1
ATOM 808 N N . ASN A 1 102 ? 7.324 9.583 -11.622 1.00 71.56 102 ASN A N 1
ATOM 809 C CA . ASN A 1 102 ? 6.483 8.393 -11.700 1.00 71.56 102 ASN A CA 1
ATOM 810 C C . ASN A 1 102 ? 7.337 7.125 -11.688 1.00 71.56 102 ASN A C 1
ATOM 812 O O . ASN A 1 102 ? 8.143 6.896 -12.584 1.00 71.56 102 ASN A O 1
ATOM 816 N N . LEU A 1 103 ? 7.088 6.231 -10.733 1.00 73.56 103 LEU A N 1
ATOM 817 C CA . LEU A 1 103 ? 7.786 4.944 -10.642 1.00 73.56 103 LEU A CA 1
ATOM 818 C C . LEU A 1 103 ? 7.385 3.952 -11.750 1.00 73.56 103 LEU A C 1
ATOM 820 O O . LEU A 1 103 ? 7.956 2.865 -11.842 1.00 73.56 103 LEU A O 1
ATOM 824 N N . GLY A 1 104 ? 6.431 4.322 -12.606 1.00 76.75 104 GLY A N 1
ATOM 825 C CA . GLY A 1 104 ? 5.886 3.460 -13.642 1.00 76.75 104 GLY A CA 1
ATOM 826 C C . GLY A 1 104 ? 4.860 2.469 -13.080 1.00 76.75 104 GLY A C 1
ATOM 827 O O . GLY A 1 104 ? 4.406 2.598 -11.938 1.00 76.75 104 GLY A O 1
ATOM 828 N N . PRO A 1 105 ? 4.443 1.481 -13.885 1.00 80.38 105 PRO A N 1
ATOM 829 C CA . PRO A 1 105 ? 3.381 0.567 -13.511 1.00 80.38 105 PRO A CA 1
ATOM 830 C C . PRO A 1 105 ? 3.800 -0.365 -12.375 1.00 80.38 105 PRO A C 1
ATOM 832 O O . PRO A 1 105 ? 4.876 -0.961 -12.400 1.00 80.38 105 PRO A O 1
ATOM 835 N N . ALA A 1 106 ? 2.894 -0.597 -11.426 1.00 78.88 106 ALA A N 1
ATOM 836 C CA . ALA A 1 106 ? 3.071 -1.657 -10.441 1.00 78.88 106 ALA A CA 1
ATOM 837 C C . ALA A 1 106 ? 2.987 -3.042 -11.109 1.00 78.88 106 ALA A C 1
ATOM 839 O O . ALA A 1 106 ? 1.914 -3.492 -11.531 1.00 78.88 106 ALA A O 1
ATOM 840 N N . THR A 1 107 ? 4.117 -3.744 -11.145 1.00 76.44 107 THR A N 1
ATOM 841 C CA . THR A 1 107 ? 4.278 -5.083 -11.742 1.00 76.44 107 THR A CA 1
ATOM 842 C C . THR A 1 107 ? 3.954 -6.221 -10.769 1.00 76.44 107 THR A C 1
ATOM 844 O O . THR A 1 107 ? 3.511 -7.287 -11.192 1.00 76.44 107 THR A O 1
ATOM 847 N N . ASN A 1 108 ? 4.086 -5.987 -9.460 1.00 74.06 108 ASN A N 1
ATOM 848 C CA . ASN A 1 108 ? 3.840 -6.976 -8.404 1.00 74.06 108 ASN A CA 1
ATOM 849 C C . ASN A 1 108 ? 2.498 -6.745 -7.704 1.00 74.06 108 ASN A C 1
ATOM 851 O O . ASN A 1 108 ? 2.031 -5.611 -7.616 1.00 74.06 108 ASN A O 1
ATOM 855 N N . VAL A 1 109 ? 1.855 -7.805 -7.198 1.00 70.62 109 VAL A N 1
ATOM 856 C CA . VAL A 1 109 ? 0.557 -7.702 -6.491 1.00 70.62 109 VAL A CA 1
ATOM 857 C C . VAL A 1 109 ? 0.681 -6.861 -5.217 1.00 70.62 109 VAL A C 1
ATOM 859 O O . VAL A 1 109 ? -0.206 -6.057 -4.941 1.00 70.62 109 VAL A O 1
ATOM 862 N N . HIS A 1 110 ? 1.797 -7.009 -4.507 1.00 72.62 110 HIS A N 1
ATOM 863 C CA . HIS A 1 110 ? 2.152 -6.237 -3.323 1.00 72.62 110 HIS A CA 1
ATOM 864 C C . HIS A 1 110 ? 3.209 -5.194 -3.680 1.00 72.62 110 HIS A C 1
ATOM 866 O O . HIS A 1 110 ? 4.096 -5.464 -4.495 1.00 72.62 110 HIS A O 1
ATOM 872 N N . VAL A 1 111 ? 3.104 -4.018 -3.068 1.00 75.56 111 VAL A N 1
ATOM 873 C CA . VAL A 1 111 ? 4.130 -2.975 -3.118 1.00 75.56 111 VAL A CA 1
ATOM 874 C C . VAL A 1 111 ? 4.524 -2.718 -1.673 1.00 75.56 111 VAL A C 1
ATOM 876 O O . VAL A 1 111 ? 4.052 -1.789 -1.028 1.00 75.56 111 VAL A O 1
ATOM 879 N N . ASP A 1 112 ? 5.313 -3.644 -1.139 1.00 77.81 112 ASP A N 1
ATOM 880 C CA . ASP A 1 112 ? 5.709 -3.600 0.258 1.00 77.81 112 ASP A CA 1
ATOM 881 C C . ASP A 1 112 ? 6.922 -2.686 0.422 1.00 77.81 112 ASP A C 1
ATOM 883 O O . ASP A 1 112 ? 7.892 -2.745 -0.338 1.00 77.81 112 ASP A O 1
ATOM 887 N N . HIS A 1 113 ? 6.849 -1.844 1.443 1.00 79.62 113 HIS A N 1
ATOM 888 C CA . HIS A 1 113 ? 7.918 -0.954 1.854 1.00 79.62 113 HIS A CA 1
ATOM 889 C C . HIS A 1 113 ? 8.493 -1.423 3.191 1.00 79.62 113 HIS A C 1
ATOM 891 O O . HIS A 1 113 ? 7.800 -2.053 3.993 1.00 79.62 113 HIS A O 1
ATOM 897 N N . ASP A 1 114 ? 9.769 -1.134 3.433 1.00 82.06 114 ASP A N 1
ATOM 898 C CA . ASP A 1 114 ? 10.353 -1.314 4.757 1.00 82.06 114 ASP A CA 1
ATOM 899 C C . ASP A 1 114 ? 9.980 -0.144 5.680 1.00 82.06 114 ASP A C 1
ATOM 901 O O . ASP A 1 114 ? 9.459 0.888 5.247 1.00 82.06 114 ASP A O 1
ATOM 905 N N . GLN A 1 115 ? 10.248 -0.303 6.978 1.00 85.88 115 GLN A N 1
ATOM 906 C CA . GLN A 1 115 ? 9.959 0.724 7.979 1.00 85.88 115 GLN A CA 1
ATOM 907 C C . GLN A 1 115 ? 10.597 2.077 7.629 1.00 85.88 115 GLN A C 1
ATOM 909 O O . GLN A 1 115 ? 9.917 3.098 7.676 1.00 85.88 115 GLN A O 1
ATOM 914 N N . ALA A 1 116 ? 11.864 2.085 7.209 1.00 86.62 116 ALA A N 1
ATOM 915 C CA . ALA A 1 116 ? 12.567 3.313 6.848 1.00 86.62 116 ALA A CA 1
ATOM 916 C C . ALA A 1 116 ? 11.884 4.058 5.688 1.00 86.62 116 ALA A C 1
ATOM 918 O O . ALA A 1 116 ? 11.829 5.288 5.679 1.00 86.62 116 ALA A O 1
ATOM 919 N N . THR A 1 117 ? 11.329 3.329 4.718 1.00 85.06 117 THR A N 1
ATOM 920 C CA . THR A 1 117 ? 10.578 3.931 3.613 1.00 85.06 117 THR A CA 1
ATOM 921 C C . THR A 1 117 ? 9.243 4.510 4.078 1.00 85.06 117 THR A C 1
ATOM 923 O O . THR A 1 117 ? 8.863 5.580 3.600 1.00 85.06 117 THR A O 1
ATOM 926 N N . TYR A 1 118 ? 8.542 3.863 5.017 1.00 88.12 118 TYR A N 1
ATOM 927 C CA . TYR A 1 118 ? 7.327 4.427 5.625 1.00 88.12 118 TYR A CA 1
ATOM 928 C C . TYR A 1 118 ? 7.631 5.723 6.382 1.00 88.12 118 TYR A C 1
ATOM 930 O O . TYR A 1 118 ? 6.982 6.739 6.133 1.00 88.12 118 TYR A O 1
ATOM 938 N N . GLU A 1 119 ? 8.654 5.712 7.238 1.00 90.38 119 GLU A N 1
ATOM 939 C CA . GLU A 1 119 ? 9.101 6.883 8.004 1.00 90.38 119 GLU A CA 1
ATOM 940 C C . GLU A 1 119 ? 9.487 8.041 7.080 1.00 90.38 119 GLU A C 1
ATOM 942 O O . GLU A 1 119 ? 9.038 9.172 7.266 1.00 90.38 119 GLU A O 1
ATOM 947 N N . TYR A 1 120 ? 10.253 7.757 6.023 1.00 90.25 120 TYR A N 1
ATOM 948 C CA . TYR A 1 120 ? 10.572 8.751 5.005 1.00 90.25 120 TYR A CA 1
ATOM 949 C C . TYR A 1 120 ? 9.310 9.270 4.311 1.00 90.25 120 TYR A C 1
ATOM 951 O O . TYR A 1 120 ? 9.129 10.479 4.196 1.00 90.25 120 TYR A O 1
ATOM 959 N N . SER A 1 121 ? 8.408 8.385 3.890 1.00 89.12 121 SER A N 1
ATOM 960 C CA . SER A 1 121 ? 7.186 8.775 3.179 1.00 89.12 121 SER A CA 1
ATOM 961 C C . SER A 1 121 ? 6.288 9.670 4.027 1.00 89.12 121 SER A C 1
ATOM 963 O O . SER A 1 121 ? 5.721 10.622 3.498 1.00 89.12 121 SER A O 1
ATOM 965 N N . MET A 1 122 ? 6.229 9.444 5.343 1.00 91.38 122 MET A N 1
ATOM 966 C CA . MET A 1 122 ? 5.541 10.331 6.285 1.00 91.38 122 MET A CA 1
ATOM 967 C C . MET A 1 122 ? 6.089 11.764 6.222 1.00 91.38 122 MET A C 1
ATOM 969 O O . MET A 1 122 ? 5.298 12.699 6.140 1.00 91.38 122 MET A O 1
ATOM 973 N N . THR A 1 123 ? 7.414 11.954 6.150 1.00 92.06 123 THR A N 1
ATOM 974 C CA . THR A 1 123 ? 8.028 13.296 5.999 1.00 92.06 123 THR A CA 1
ATOM 975 C C . THR A 1 123 ? 7.680 13.994 4.686 1.00 92.06 123 THR A C 1
ATOM 977 O O . THR A 1 123 ? 7.810 15.210 4.592 1.00 92.06 123 THR A O 1
ATOM 980 N N . GLN A 1 124 ? 7.252 13.244 3.667 1.00 90.25 124 GLN A N 1
ATOM 981 C CA . GLN A 1 124 ? 6.893 13.805 2.363 1.00 90.25 124 GLN A CA 1
ATOM 982 C C . GLN A 1 124 ? 5.432 14.264 2.299 1.00 90.25 124 GLN A C 1
ATOM 984 O O . GLN A 1 124 ? 5.078 15.049 1.422 1.00 90.25 124 GLN A O 1
ATOM 989 N N . VAL A 1 125 ? 4.574 13.768 3.195 1.00 89.56 125 VAL A N 1
ATOM 990 C CA . VAL A 1 125 ? 3.117 13.979 3.126 1.00 89.56 125 VAL A CA 1
ATOM 991 C C . VAL A 1 125 ? 2.528 14.657 4.362 1.00 89.56 125 VAL A C 1
ATOM 993 O O . VAL A 1 125 ? 1.341 14.976 4.356 1.00 89.56 125 VAL A O 1
ATOM 996 N N . MET A 1 126 ? 3.330 14.890 5.403 1.00 90.50 126 MET A N 1
ATOM 997 C CA . MET A 1 126 ? 2.911 15.535 6.648 1.00 90.50 126 MET A CA 1
ATOM 998 C C . MET A 1 126 ? 3.879 16.637 7.098 1.00 90.50 126 MET A C 1
ATOM 1000 O O . MET A 1 126 ? 5.065 16.587 6.760 1.00 90.50 126 MET A O 1
ATOM 1004 N N . PRO A 1 127 ? 3.405 17.597 7.915 1.00 94.19 127 PRO A N 1
ATOM 1005 C CA . PRO A 1 127 ? 4.270 18.544 8.611 1.00 94.19 127 PRO A CA 1
ATOM 1006 C C . PRO A 1 127 ? 5.276 17.831 9.537 1.00 94.19 127 PRO A C 1
ATOM 1008 O O . PRO A 1 127 ? 4.894 16.860 10.200 1.00 94.19 127 PRO A O 1
ATOM 1011 N N . PRO A 1 128 ? 6.538 18.297 9.635 1.00 92.38 128 PRO A N 1
ATOM 1012 C CA . PRO A 1 128 ? 7.578 17.645 10.438 1.00 92.38 128 PRO A CA 1
ATOM 1013 C C . PRO A 1 128 ? 7.187 17.384 11.898 1.00 92.38 128 PRO A C 1
ATOM 1015 O O . PRO A 1 128 ? 7.483 16.316 12.433 1.00 92.38 128 PRO A O 1
ATOM 1018 N N . GLU A 1 129 ? 6.486 18.326 12.528 1.00 91.75 129 GLU A N 1
ATOM 1019 C CA . GLU A 1 129 ? 6.015 18.225 13.910 1.00 91.75 129 GLU A CA 1
ATOM 1020 C C . GLU A 1 129 ? 4.981 17.107 14.112 1.00 91.75 129 GLU A C 1
ATOM 1022 O O . GLU A 1 129 ? 4.960 16.456 15.157 1.00 91.75 129 GLU A O 1
ATOM 1027 N N . GLU A 1 130 ? 4.146 16.839 13.104 1.00 94.38 130 GLU A N 1
ATOM 1028 C CA . GLU A 1 130 ? 3.197 15.729 13.146 1.00 94.38 130 GLU A CA 1
ATOM 1029 C C . GLU A 1 130 ? 3.911 14.397 12.935 1.00 94.38 130 GLU A C 1
ATOM 1031 O O . GLU A 1 130 ? 3.585 13.419 13.607 1.00 94.38 130 GLU A O 1
ATOM 1036 N N . VAL A 1 131 ? 4.908 14.354 12.044 1.00 93.69 131 VAL A N 1
ATOM 1037 C CA . VAL A 1 131 ? 5.702 13.141 11.813 1.00 93.69 131 VAL A CA 1
ATOM 1038 C C . VAL A 1 131 ? 6.397 12.699 13.091 1.00 93.69 131 VAL A C 1
ATOM 1040 O O . VAL A 1 131 ? 6.267 11.537 13.475 1.00 93.69 131 VAL A O 1
ATOM 1043 N N . GLU A 1 132 ? 7.092 13.617 13.768 1.00 92.88 132 GLU A N 1
ATOM 1044 C CA . GLU A 1 132 ? 7.791 13.314 15.020 1.00 92.88 132 GLU A CA 1
ATOM 1045 C C . GLU A 1 132 ? 6.827 12.737 16.060 1.00 92.88 132 GLU A C 1
ATOM 1047 O O . GLU A 1 132 ? 7.117 11.705 16.665 1.00 92.88 132 GLU A O 1
ATOM 1052 N N . TYR A 1 133 ? 5.642 13.334 16.210 1.00 94.75 133 TYR A N 1
ATOM 1053 C CA . TYR A 1 133 ? 4.617 12.813 17.108 1.00 94.75 133 TYR A CA 1
ATOM 1054 C C . TYR A 1 133 ? 4.143 11.412 16.699 1.00 94.75 133 TYR A C 1
ATOM 1056 O O . TYR A 1 133 ? 4.190 10.489 17.517 1.00 94.75 133 TYR A O 1
ATOM 1064 N N . TRP A 1 134 ? 3.704 11.218 15.454 1.00 94.00 134 TRP A N 1
ATOM 1065 C CA . TRP A 1 134 ? 3.090 9.962 15.011 1.00 94.00 134 TRP A CA 1
ATOM 1066 C C . TRP A 1 134 ? 4.059 8.784 14.985 1.00 94.00 134 TRP A C 1
ATOM 1068 O O . TRP A 1 134 ? 3.643 7.664 15.280 1.00 94.00 134 TRP A O 1
ATOM 1078 N N . LEU A 1 135 ? 5.343 9.021 14.715 1.00 92.75 135 LEU A N 1
ATOM 1079 C CA . LEU A 1 135 ? 6.367 7.974 14.759 1.00 92.75 135 LEU A CA 1
ATOM 1080 C C . LEU A 1 135 ? 6.606 7.416 16.166 1.00 92.75 135 LEU A C 1
ATOM 1082 O O . LEU A 1 135 ? 7.077 6.289 16.301 1.00 92.75 135 LEU A O 1
ATOM 1086 N N . THR A 1 136 ? 6.243 8.158 17.216 1.00 94.38 136 THR A N 1
ATOM 1087 C CA . THR A 1 136 ? 6.278 7.638 18.595 1.00 94.38 136 THR A CA 1
ATOM 1088 C C . THR A 1 136 ? 5.054 6.798 18.968 1.00 94.38 136 THR A C 1
ATOM 1090 O O . THR A 1 136 ? 5.045 6.169 20.027 1.00 94.38 136 THR A O 1
ATOM 1093 N N . GLN A 1 137 ? 4.005 6.803 18.141 1.00 95.06 137 GLN A N 1
ATOM 1094 C CA . GLN A 1 137 ? 2.757 6.085 18.397 1.00 95.06 137 GLN A CA 1
ATOM 1095 C C . GLN A 1 137 ? 2.771 4.693 17.752 1.00 95.06 137 GLN A C 1
ATOM 1097 O O . GLN A 1 137 ? 3.662 4.342 16.982 1.00 95.06 137 GLN A O 1
ATOM 1102 N N . HIS A 1 138 ? 1.752 3.882 18.047 1.00 93.19 138 HIS A N 1
ATOM 1103 C CA . HIS A 1 138 ? 1.538 2.633 17.320 1.00 93.19 138 HIS A CA 1
ATOM 1104 C C . HIS A 1 138 ? 0.998 2.921 15.922 1.00 93.19 138 HIS A C 1
ATOM 1106 O O . HIS A 1 138 ? -0.031 3.581 15.767 1.00 93.19 138 HIS A O 1
ATOM 1112 N N . TRP A 1 139 ? 1.666 2.370 14.917 1.00 92.81 139 TRP A N 1
ATOM 1113 C CA . TRP A 1 139 ? 1.264 2.477 13.525 1.00 92.81 139 TRP A CA 1
ATOM 1114 C C . TRP A 1 139 ? 1.352 1.113 12.839 1.00 92.81 139 TRP A C 1
ATOM 1116 O O . TRP A 1 139 ? 2.029 0.196 13.304 1.00 92.81 139 TRP A O 1
ATOM 1126 N N . GLY A 1 140 ? 0.618 0.978 11.739 1.00 89.75 140 GLY A N 1
ATOM 1127 C CA . GLY A 1 140 ? 0.606 -0.213 10.902 1.00 89.75 140 GLY A CA 1
ATOM 1128 C C . GLY A 1 140 ? 0.496 0.181 9.437 1.00 89.75 140 GLY A C 1
ATOM 1129 O O . GLY A 1 140 ? -0.049 1.236 9.112 1.00 89.75 140 GLY A O 1
ATOM 1130 N N . ALA A 1 141 ? 1.028 -0.665 8.562 1.00 88.50 141 ALA A N 1
ATOM 1131 C CA . ALA A 1 141 ? 1.019 -0.443 7.127 1.00 88.50 141 ALA A CA 1
ATOM 1132 C C . ALA A 1 141 ? 0.043 -1.389 6.426 1.00 88.50 141 ALA A C 1
ATOM 1134 O O . ALA A 1 141 ? 0.018 -2.589 6.703 1.00 88.50 141 ALA A O 1
ATOM 1135 N N . TYR A 1 142 ? -0.731 -0.844 5.489 1.00 87.94 142 TYR A N 1
ATOM 1136 C CA . TYR A 1 142 ? -1.750 -1.582 4.753 1.00 87.94 142 TYR A CA 1
ATOM 1137 C C . TYR A 1 142 ? -1.641 -1.295 3.259 1.00 87.94 142 TYR A C 1
ATOM 1139 O O . TYR A 1 142 ? -1.626 -0.142 2.833 1.00 87.94 142 TYR A O 1
ATOM 1147 N N . ASN A 1 143 ? -1.629 -2.356 2.453 1.00 87.12 143 ASN A N 1
ATOM 1148 C CA . ASN A 1 143 ? -1.789 -2.240 1.010 1.00 87.12 143 ASN A CA 1
ATOM 1149 C C . ASN A 1 143 ? -3.276 -2.107 0.664 1.00 87.12 143 ASN A C 1
ATOM 1151 O O . ASN A 1 143 ? -4.093 -2.929 1.084 1.00 87.12 143 ASN A O 1
ATOM 1155 N N . VAL A 1 144 ? -3.619 -1.126 -0.172 1.00 86.38 144 VAL A N 1
ATOM 1156 C CA . VAL A 1 144 ? -4.984 -0.946 -0.683 1.00 86.38 144 VAL A CA 1
ATOM 1157 C C . VAL A 1 144 ? -5.008 -1.207 -2.182 1.00 86.38 144 VAL A C 1
ATOM 1159 O O . VAL A 1 144 ? -4.430 -0.465 -2.972 1.00 86.38 144 VAL A O 1
ATOM 1162 N N . GLY A 1 145 ? -5.704 -2.267 -2.590 1.00 80.88 145 GLY A N 1
ATOM 1163 C CA . GLY A 1 145 ? -5.921 -2.590 -3.998 1.00 80.88 145 GLY A CA 1
ATOM 1164 C C . GLY A 1 145 ? -7.319 -2.188 -4.459 1.00 80.88 145 GLY A C 1
ATOM 1165 O O . GLY A 1 145 ? -8.297 -2.812 -4.052 1.00 80.88 145 GLY A O 1
ATOM 1166 N N . ASN A 1 146 ? -7.426 -1.210 -5.360 1.00 72.25 146 ASN A N 1
ATOM 1167 C CA . ASN A 1 146 ? -8.702 -0.877 -5.993 1.00 72.25 146 ASN A CA 1
ATOM 1168 C C . ASN A 1 146 ? -8.958 -1.779 -7.215 1.00 72.25 146 ASN A C 1
ATOM 1170 O O . ASN A 1 146 ? -8.119 -1.899 -8.110 1.00 72.25 146 ASN A O 1
ATOM 1174 N N . ARG A 1 147 ? -10.142 -2.393 -7.277 1.00 65.56 147 ARG A N 1
ATOM 1175 C CA . ARG A 1 147 ? -10.700 -2.948 -8.516 1.00 65.56 147 ARG A CA 1
ATOM 1176 C C . ARG A 1 147 ? -11.973 -2.187 -8.856 1.00 65.56 147 ARG A C 1
ATOM 1178 O O . ARG A 1 147 ? -13.058 -2.595 -8.447 1.00 65.56 147 ARG A O 1
ATOM 1185 N N . LEU A 1 148 ? -11.855 -1.134 -9.659 1.00 47.50 148 LEU A N 1
ATOM 1186 C CA . LEU A 1 148 ? -13.026 -0.470 -10.217 1.00 47.50 148 LEU A CA 1
ATOM 1187 C C . LEU A 1 148 ? -13.702 -1.392 -11.237 1.00 47.50 148 LEU A C 1
ATOM 1189 O O . LEU A 1 148 ? -13.146 -1.723 -12.284 1.00 47.50 148 LEU A O 1
ATOM 1193 N N . ARG A 1 149 ? -14.923 -1.832 -10.920 1.00 39.94 149 ARG A N 1
ATOM 1194 C CA . ARG A 1 149 ? -15.882 -2.280 -11.931 1.00 39.94 149 ARG A CA 1
ATOM 1195 C C . ARG A 1 149 ? -16.678 -1.054 -12.349 1.00 39.94 149 ARG A C 1
ATOM 1197 O O . ARG A 1 149 ? -17.590 -0.655 -11.635 1.00 39.94 149 ARG A O 1
ATOM 1204 N N . LEU A 1 150 ? -16.349 -0.480 -13.503 1.00 25.62 150 LEU A N 1
ATOM 1205 C CA . LEU A 1 150 ? -17.215 0.492 -14.163 1.00 25.62 150 LEU A CA 1
ATOM 1206 C C . LEU A 1 150 ? -18.518 -0.217 -14.556 1.00 25.62 150 LEU A C 1
ATOM 1208 O O . LEU A 1 150 ? -18.595 -0.877 -15.593 1.00 25.62 150 LEU A O 1
ATOM 1212 N N . TRP A 1 151 ? -19.549 -0.114 -13.719 1.00 23.08 151 TRP A N 1
ATOM 1213 C CA . TRP A 1 151 ? -20.912 -0.331 -14.180 1.00 23.08 151 TRP A CA 1
ATOM 1214 C C . TRP A 1 151 ? -21.301 0.912 -14.959 1.00 23.08 151 TRP A C 1
ATOM 1216 O O . TRP A 1 151 ? -21.678 1.930 -14.387 1.00 23.08 151 TRP A O 1
ATOM 1226 N N . ASN A 1 152 ? -21.195 0.831 -16.283 1.00 23.80 152 ASN A N 1
ATOM 1227 C CA . ASN A 1 152 ? -21.793 1.814 -17.171 1.00 23.80 152 ASN A CA 1
ATOM 1228 C C . ASN A 1 152 ? -23.323 1.645 -17.088 1.00 23.80 152 ASN A C 1
ATOM 1230 O O . ASN A 1 152 ? -23.962 1.062 -17.964 1.00 23.80 152 ASN A O 1
ATOM 1234 N N . LEU A 1 153 ? -23.923 2.082 -15.978 1.00 27.33 153 LEU A N 1
ATOM 1235 C CA . LEU A 1 153 ? -25.364 2.222 -15.825 1.00 27.33 153 LEU A CA 1
ATOM 1236 C C . LEU A 1 153 ? -25.777 3.443 -16.643 1.00 27.33 153 LEU A C 1
ATOM 1238 O O . LEU A 1 153 ? -26.028 4.529 -16.119 1.00 27.33 153 LEU A O 1
ATOM 1242 N N . SER A 1 154 ? -25.858 3.255 -17.962 1.00 26.94 154 SER A N 1
ATOM 1243 C CA . SER A 1 154 ? -26.698 4.125 -18.770 1.00 26.94 154 SER A CA 1
ATOM 1244 C C . SER A 1 154 ? -28.106 4.04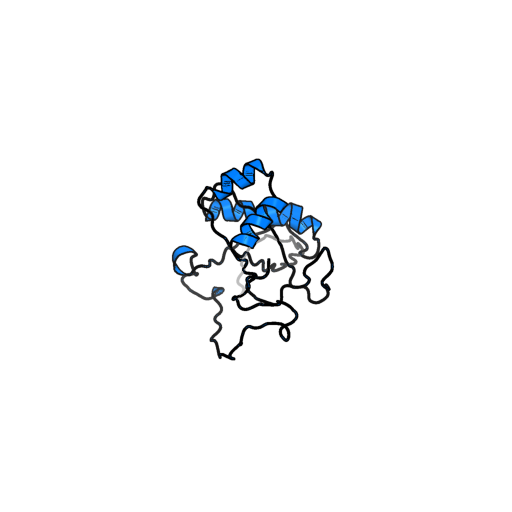3 -18.178 1.00 26.94 154 SER A C 1
ATOM 1246 O O . SER A 1 154 ? -28.765 3.002 -18.176 1.00 26.94 154 SER A O 1
ATOM 1248 N N . ARG A 1 155 ? -28.523 5.143 -17.554 1.00 29.27 155 ARG A N 1
ATOM 1249 C CA . ARG A 1 155 ? -29.882 5.348 -17.071 1.00 29.27 155 ARG A CA 1
ATOM 1250 C C . ARG A 1 155 ? -30.849 5.054 -18.215 1.00 29.27 155 ARG A C 1
ATOM 1252 O O . ARG A 1 155 ? -30.953 5.850 -19.138 1.00 29.27 155 ARG A O 1
ATOM 1259 N N . SER A 1 156 ? -31.625 3.989 -18.086 1.00 27.05 156 SER A N 1
ATOM 1260 C CA . SER A 1 156 ? -32.943 3.907 -18.708 1.00 27.05 156 SER A CA 1
ATOM 1261 C C . SER A 1 156 ? -33.969 3.782 -17.590 1.00 27.05 156 SER A C 1
ATOM 1263 O O . SER A 1 156 ? -34.293 2.700 -17.115 1.00 27.05 156 SER A O 1
ATOM 1265 N N . ARG A 1 157 ? -34.427 4.943 -17.112 1.00 28.27 157 ARG A N 1
ATOM 1266 C CA . ARG A 1 157 ? -35.670 5.070 -16.349 1.00 28.27 157 ARG A CA 1
ATOM 1267 C C . ARG A 1 157 ? -36.834 4.967 -17.336 1.00 28.27 157 ARG A C 1
ATOM 1269 O O . ARG A 1 157 ? -37.000 5.885 -18.129 1.00 28.27 157 ARG A O 1
ATOM 1276 N N . CYS A 1 158 ? -37.595 3.879 -17.264 1.00 25.30 158 CYS A N 1
ATOM 1277 C CA . CYS A 1 158 ? -39.026 3.704 -17.591 1.00 25.30 158 CYS A CA 1
ATOM 1278 C C . CYS A 1 158 ? -39.260 2.180 -17.659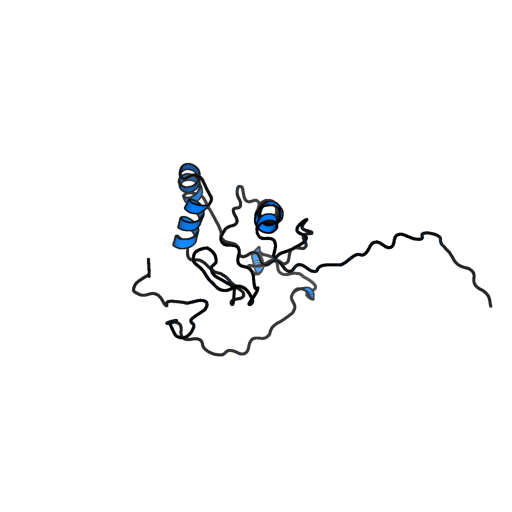 1.00 25.30 158 CYS A C 1
ATOM 1280 O O . CYS A 1 158 ? -38.513 1.505 -18.348 1.00 25.30 158 CYS A O 1
ATOM 1282 N N . ALA A 1 159 ? -40.207 1.537 -16.984 1.00 27.36 159 ALA A N 1
ATOM 1283 C CA . ALA A 1 159 ? -41.415 2.003 -16.329 1.00 27.36 159 ALA A CA 1
ATOM 1284 C C . ALA A 1 159 ? -41.770 1.066 -15.158 1.00 27.36 159 ALA A C 1
ATOM 1286 O O . ALA A 1 159 ? -41.600 -0.148 -15.246 1.00 27.36 159 ALA A O 1
ATOM 1287 N N . MET A 1 160 ? -42.300 1.645 -14.079 1.00 29.48 160 MET A N 1
ATOM 1288 C CA . MET A 1 160 ? -43.231 0.943 -13.197 1.00 29.48 160 MET A CA 1
ATOM 1289 C C . MET A 1 160 ? -44.585 0.878 -13.908 1.00 29.48 160 MET A C 1
ATOM 1291 O O . MET A 1 160 ? -45.109 1.934 -14.256 1.00 29.48 160 MET A O 1
ATOM 1295 N N . GLN A 1 161 ? -45.147 -0.320 -14.071 1.00 29.53 161 GLN A N 1
ATOM 1296 C CA . GLN A 1 161 ? -46.548 -0.635 -13.752 1.00 29.53 161 GLN A CA 1
ATOM 1297 C C . GLN A 1 161 ? -46.791 -2.149 -13.917 1.00 29.53 161 GLN A C 1
ATOM 1299 O O . GLN A 1 161 ? -46.595 -2.721 -14.983 1.00 29.53 161 GLN A O 1
ATOM 1304 N N . GLU A 1 162 ? -47.155 -2.780 -12.801 1.00 30.50 162 GLU A N 1
ATOM 1305 C CA . GLU A 1 162 ? -47.648 -4.157 -12.628 1.00 30.50 162 GLU A CA 1
ATOM 1306 C C . GLU A 1 162 ? -49.068 -4.369 -13.231 1.00 30.50 162 GLU A C 1
ATOM 1308 O O . GLU A 1 162 ? -49.659 -3.392 -13.693 1.00 30.50 162 GLU A O 1
ATOM 1313 N N . PRO A 1 163 ? -49.755 -5.528 -13.049 1.00 47.16 163 PRO A N 1
ATOM 1314 C CA . PRO A 1 163 ? -49.354 -6.939 -13.185 1.00 47.16 163 PRO A CA 1
ATOM 1315 C C . PRO A 1 163 ? -50.379 -7.784 -14.000 1.00 47.16 163 PRO A C 1
ATOM 1317 O O . PRO A 1 163 ? -51.460 -7.333 -14.352 1.00 47.16 163 PRO A O 1
ATOM 1320 N N . CYS A 1 164 ? -50.030 -9.059 -14.215 1.00 29.70 164 CYS A N 1
ATOM 1321 C CA . CYS A 1 164 ? -50.896 -10.250 -14.306 1.00 29.70 164 CYS A CA 1
ATOM 1322 C C . CYS A 1 164 ? -52.230 -10.167 -15.085 1.00 29.70 164 CYS A C 1
ATOM 1324 O O . CYS A 1 164 ? -53.226 -9.614 -14.626 1.00 29.70 164 CYS A O 1
ATOM 1326 N N . SER A 1 165 ? -52.313 -10.906 -16.193 1.00 32.97 165 SER A N 1
ATOM 1327 C CA . SER A 1 165 ? -53.569 -11.508 -16.654 1.00 32.97 165 SER A CA 1
ATOM 1328 C C . SER A 1 165 ? -53.267 -12.825 -17.360 1.00 32.97 165 SER A C 1
ATOM 1330 O O . SER A 1 165 ? -52.649 -12.860 -18.421 1.00 32.97 165 S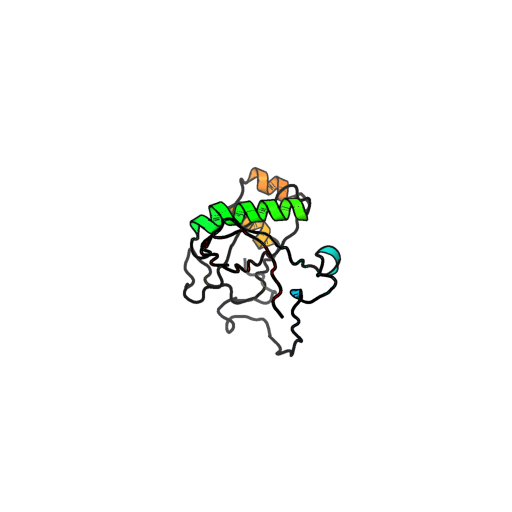ER A O 1
ATOM 1332 N N . SER A 1 166 ? -53.688 -13.913 -16.724 1.00 37.72 166 SER A N 1
ATOM 1333 C CA . SER A 1 166 ? -53.847 -15.239 -17.308 1.00 37.72 166 SER A CA 1
ATOM 1334 C C . SER A 1 166 ? -54.818 -15.191 -18.484 1.00 37.72 166 SER A C 1
ATOM 1336 O O . SER A 1 166 ? -55.918 -14.663 -18.323 1.00 37.72 166 SER A O 1
ATOM 1338 N N . VAL A 1 167 ? -54.481 -15.832 -19.601 1.00 37.78 167 VAL A N 1
ATOM 1339 C CA . VAL A 1 167 ? -55.491 -16.345 -20.530 1.00 37.78 167 VAL A CA 1
ATOM 1340 C C . VAL A 1 167 ? -55.088 -17.756 -20.941 1.00 37.78 167 VAL A C 1
ATOM 1342 O O . VAL A 1 167 ? -53.916 -18.045 -21.177 1.00 37.78 167 VAL A O 1
ATOM 1345 N N . THR A 1 168 ? -56.106 -18.602 -20.872 1.00 42.56 168 THR A N 1
ATOM 1346 C CA . THR A 1 168 ? -56.197 -20.042 -21.101 1.00 42.56 168 THR A CA 1
ATOM 1347 C C . THR A 1 168 ? -55.980 -20.416 -22.561 1.00 42.56 168 THR A C 1
ATOM 1349 O O . THR A 1 168 ? -56.258 -19.561 -23.432 1.00 42.56 168 THR A O 1
#

Foldseek 3Di:
DPDPPDFDDDQPCPVPTRDDDDDDDDDDDDQVPDPDHDDCVPHVDGDDDDDWPQDDPVPPVCCVPTVQVRVQVVCCVVVVNPGDHDDDDAAQDQVDDDDPVHNHHRPDPDDDDDPVVVLVRCVVGDDPVVSVVVVVDDDDDDDDDDDDDPPPPPDDDDDDDDDDDDDD

Sequence (168 aa):
MPQENHPIVYLVDYAATTIKLEPHVVNIKNARLYDVPPQLETSGFELVQFETSLQDVLDKAAVQTIFKPEAEWLLAQKLAARQVIMFASLARDMRESANDENLGPATNVHVDHDQATYEYSMTQVMPPEEVEYWLTQHWGAYNVGNRLRLWNLSRSRCAMQEPCSSVT